Protein AF-A0A2Z5TNJ1-F1 (afdb_monomer_lite)

pLDDT: mean 91.11, std 5.88, range [73.88, 97.75]

Organism: NCBI:txid1917441

Foldseek 3Di:
DVVVLPDLFDFQKKKKWKWKQFPVLRDIGTPRQLMAIEGADQDDDPVCFVCFLVVPNPQPPPPHPCVVLCVLAPPVLSVLGTGYYYRNPSVVRSVSVVSSVVSCVPGVVVSVVVCCVVPVVDDPVRVVRMDMDMDMDTD

Sequence (139 aa):
MQEIIKTNEVTSSIHITPFYMNEKLSLQEEFDIARFYVESSDCVSLTERKEFAPKNMFWLSPESEYRILEKYITLDDMERTHFLLEKTDVLGFQNSLQTYMQFLMDRGVPQMMKWLYDMCDLDSASVPYGCFCFEIRSK

Radius of gyration: 16.06 Å; chains: 1; bounding box: 37×25×46 Å

Structure (mmCIF, N/CA/C/O backbone):
data_AF-A0A2Z5TNJ1-F1
#
_entry.id   AF-A0A2Z5TNJ1-F1
#
loop_
_atom_site.group_PDB
_atom_site.id
_atom_site.type_symbol
_atom_site.label_atom_id
_atom_site.label_alt_id
_atom_site.label_comp_id
_atom_site.label_asym_id
_atom_site.label_entity_id
_atom_site.label_seq_id
_atom_site.pdbx_PDB_ins_code
_atom_site.Cartn_x
_atom_site.Cartn_y
_atom_site.Cartn_z
_atom_site.occupancy
_atom_site.B_iso_or_equiv
_atom_site.auth_seq_id
_atom_site.auth_comp_id
_atom_site.auth_asym_id
_atom_site.auth_atom_id
_atom_site.pdbx_PDB_model_num
ATOM 1 N N . MET A 1 1 ? -9.574 -8.264 -4.041 1.00 79.00 1 MET A N 1
ATOM 2 C CA . MET A 1 1 ? -9.904 -7.087 -3.199 1.00 79.00 1 MET A CA 1
ATOM 3 C C . MET A 1 1 ? -11.400 -6.788 -3.145 1.00 79.00 1 MET A C 1
ATOM 5 O O . MET A 1 1 ? -11.927 -6.728 -2.047 1.00 79.00 1 MET A O 1
ATOM 9 N N . GLN A 1 2 ? -12.114 -6.672 -4.276 1.00 83.75 2 GLN A N 1
ATOM 10 C CA . GLN A 1 2 ? -13.575 -6.457 -4.257 1.00 83.75 2 GLN A CA 1
ATOM 11 C C . GLN A 1 2 ? -14.355 -7.522 -3.472 1.00 83.75 2 GLN A C 1
ATOM 13 O O . GLN A 1 2 ? -15.362 -7.198 -2.858 1.00 83.75 2 GLN A O 1
ATOM 18 N N . GLU A 1 3 ? -13.903 -8.777 -3.484 1.00 85.88 3 GLU A N 1
ATOM 19 C CA . GLU A 1 3 ? -14.520 -9.839 -2.680 1.00 85.88 3 GLU A CA 1
ATOM 20 C C . GLU A 1 3 ? -14.366 -9.590 -1.176 1.00 85.88 3 GLU A C 1
ATOM 22 O O . GLU A 1 3 ? -15.350 -9.713 -0.460 1.00 85.88 3 GLU A O 1
ATOM 27 N N . ILE A 1 4 ? -13.188 -9.135 -0.725 1.00 83.31 4 ILE A N 1
ATOM 28 C CA . ILE A 1 4 ? -12.928 -8.745 0.673 1.00 83.31 4 ILE A CA 1
ATOM 29 C C . ILE A 1 4 ? -13.818 -7.560 1.064 1.00 83.31 4 ILE A C 1
ATOM 31 O O . ILE A 1 4 ? -14.442 -7.576 2.108 1.00 83.31 4 ILE A O 1
ATOM 35 N N . ILE A 1 5 ? -13.948 -6.549 0.201 1.00 85.00 5 ILE A N 1
ATOM 36 C CA . ILE A 1 5 ? -14.798 -5.375 0.476 1.00 85.00 5 ILE A CA 1
ATOM 37 C C . ILE A 1 5 ? -16.278 -5.766 0.614 1.00 85.00 5 ILE A C 1
ATOM 39 O O . ILE A 1 5 ? -17.026 -5.110 1.329 1.00 85.00 5 ILE A O 1
ATOM 43 N N . LYS A 1 6 ? -16.724 -6.818 -0.079 1.00 86.69 6 LYS A N 1
ATOM 44 C CA . LYS A 1 6 ? -18.113 -7.292 -0.016 1.00 86.69 6 LYS A CA 1
ATOM 45 C C . LYS A 1 6 ? -18.401 -8.139 1.221 1.00 86.69 6 LYS A C 1
ATOM 47 O O . LYS A 1 6 ? -19.572 -8.425 1.471 1.00 86.69 6 LYS A O 1
ATOM 52 N N . THR A 1 7 ? -17.382 -8.557 1.973 1.00 80.94 7 THR A N 1
ATOM 53 C CA . THR A 1 7 ? -17.618 -9.209 3.257 1.00 80.94 7 THR A CA 1
ATOM 54 C C . THR A 1 7 ? -18.056 -8.144 4.262 1.00 80.94 7 THR A C 1
ATOM 56 O O . THR A 1 7 ? -17.535 -7.029 4.299 1.00 80.94 7 THR A O 1
ATOM 59 N N . ASN A 1 8 ? -19.054 -8.469 5.081 1.00 83.50 8 ASN A N 1
ATOM 60 C CA . ASN A 1 8 ? -19.432 -7.641 6.229 1.00 83.50 8 ASN A CA 1
ATOM 61 C C . ASN A 1 8 ? -18.604 -8.045 7.458 1.00 83.50 8 ASN A C 1
ATOM 63 O O . ASN A 1 8 ? -19.127 -8.135 8.566 1.00 83.50 8 ASN A O 1
ATOM 67 N N . GLU A 1 9 ? -17.328 -8.356 7.238 1.00 87.25 9 GLU A N 1
ATOM 68 C CA . GLU A 1 9 ? -16.417 -8.887 8.245 1.00 87.25 9 GLU A CA 1
ATOM 69 C C . GLU A 1 9 ? -15.172 -8.010 8.340 1.00 87.25 9 GLU A C 1
ATOM 71 O O . GLU A 1 9 ? -14.699 -7.461 7.345 1.00 87.25 9 GLU A O 1
ATOM 76 N N . VAL A 1 10 ? -14.637 -7.902 9.554 1.00 90.44 10 VAL A N 1
ATOM 77 C CA . VAL A 1 10 ? -13.396 -7.187 9.851 1.00 90.44 10 VAL A CA 1
ATOM 78 C C . VAL A 1 10 ? -12.384 -8.201 10.370 1.00 90.44 10 VAL A C 1
ATOM 80 O O . VAL A 1 10 ? -12.645 -8.930 11.323 1.00 90.44 10 VAL A O 1
ATOM 83 N N . THR A 1 11 ? -11.224 -8.252 9.726 1.00 92.25 11 THR A N 1
ATOM 84 C CA . THR A 1 11 ? -10.068 -9.065 10.143 1.00 92.25 11 THR A CA 1
ATOM 85 C C . THR A 1 11 ? -9.282 -8.329 11.228 1.00 92.25 11 THR A C 1
ATOM 87 O O . THR A 1 11 ? -9.307 -7.097 11.279 1.00 92.25 11 THR A O 1
ATOM 90 N N . SER A 1 12 ? -8.562 -9.055 12.089 1.00 93.94 12 SER A N 1
ATOM 91 C CA . SER A 1 12 ? -7.720 -8.440 13.128 1.00 93.94 12 SER A CA 1
ATOM 92 C C . SER A 1 12 ? -6.601 -7.592 12.525 1.00 93.94 12 SER A C 1
ATOM 94 O O . SER A 1 12 ? -6.314 -6.500 13.010 1.00 93.94 12 SER A O 1
ATOM 96 N N . SER A 1 13 ? -6.028 -8.043 11.409 1.00 96.00 13 SER A N 1
ATOM 97 C CA . SER A 1 13 ? -5.177 -7.209 10.573 1.00 96.00 13 SER A CA 1
ATOM 98 C C . SER A 1 13 ? -5.158 -7.671 9.122 1.00 96.00 13 SER A C 1
ATOM 100 O O . SER A 1 13 ? -5.344 -8.854 8.836 1.00 96.00 13 SER A O 1
ATOM 102 N N . ILE A 1 14 ? -4.911 -6.734 8.207 1.00 95.56 14 ILE A N 1
ATOM 103 C CA . ILE A 1 14 ? -4.624 -7.013 6.797 1.00 95.56 14 ILE A CA 1
ATOM 104 C C . ILE A 1 14 ? -3.477 -6.134 6.311 1.00 95.56 14 ILE A C 1
ATOM 106 O O . ILE A 1 14 ? -3.461 -4.922 6.524 1.00 95.56 14 ILE A O 1
ATOM 110 N N . HIS A 1 15 ? -2.531 -6.763 5.624 1.00 95.62 15 HIS A N 1
ATOM 111 C CA . HIS A 1 15 ? -1.417 -6.116 4.951 1.00 95.62 15 HIS A CA 1
ATOM 112 C C . HIS A 1 15 ? -1.483 -6.435 3.464 1.00 95.62 15 HIS A C 1
ATOM 114 O O . HIS A 1 15 ? -1.742 -7.584 3.096 1.00 95.62 15 HIS A O 1
ATOM 120 N N . ILE A 1 16 ? -1.231 -5.435 2.623 1.00 95.56 16 ILE A N 1
ATOM 121 C CA . ILE A 1 16 ? -1.122 -5.621 1.175 1.00 95.56 16 ILE A CA 1
ATOM 122 C C . ILE A 1 16 ? 0.173 -4.972 0.709 1.00 95.56 16 ILE A C 1
ATOM 124 O O . ILE A 1 16 ? 0.300 -3.750 0.763 1.00 95.56 16 ILE A O 1
ATOM 128 N N . THR A 1 17 ? 1.119 -5.787 0.251 1.00 95.25 17 THR A N 1
ATOM 129 C CA . THR A 1 17 ? 2.390 -5.310 -0.306 1.00 95.25 17 THR A CA 1
ATOM 130 C C . THR A 1 17 ? 2.335 -5.423 -1.828 1.00 95.25 17 THR A C 1
ATOM 132 O O . THR A 1 17 ? 2.247 -6.543 -2.347 1.00 95.25 17 THR A O 1
ATOM 135 N N . PRO A 1 18 ? 2.340 -4.297 -2.562 1.00 95.88 18 PRO A N 1
ATOM 136 C CA . PRO A 1 18 ? 2.463 -4.322 -4.010 1.00 95.88 18 PRO A CA 1
ATOM 137 C C . PRO A 1 18 ? 3.901 -4.637 -4.424 1.00 95.88 18 PRO A C 1
ATOM 139 O O . PRO A 1 18 ? 4.858 -4.154 -3.820 1.00 95.88 18 PRO A O 1
ATOM 142 N N . PHE A 1 19 ? 4.047 -5.407 -5.496 1.00 97.00 19 PHE A N 1
ATOM 143 C CA . PHE A 1 19 ? 5.333 -5.683 -6.127 1.00 97.00 19 PHE A CA 1
ATOM 144 C C . PHE A 1 19 ? 5.169 -5.839 -7.638 1.00 97.00 19 PHE A C 1
ATOM 146 O O . PHE A 1 19 ? 4.075 -6.116 -8.138 1.00 97.00 19 PHE A O 1
ATOM 153 N N . TYR A 1 20 ? 6.250 -5.637 -8.380 1.00 97.62 20 TYR A N 1
ATOM 154 C CA . TYR A 1 20 ? 6.289 -5.832 -9.823 1.00 97.62 20 TYR A CA 1
ATOM 155 C C . TYR A 1 20 ? 7.228 -6.978 -10.159 1.00 97.62 20 TYR A C 1
ATOM 157 O O . TYR A 1 20 ? 8.367 -7.005 -9.698 1.00 97.62 20 TYR A O 1
ATOM 165 N N . MET A 1 21 ? 6.752 -7.912 -10.977 1.00 97.62 21 MET A N 1
ATOM 166 C CA . MET A 1 21 ? 7.580 -8.969 -11.548 1.00 97.62 21 MET A CA 1
ATOM 167 C C . MET A 1 21 ? 7.745 -8.737 -13.041 1.00 97.62 21 MET A C 1
ATOM 169 O O . MET A 1 21 ? 6.787 -8.357 -13.713 1.00 97.62 21 MET A O 1
ATOM 173 N N . ASN A 1 22 ? 8.933 -9.011 -13.569 1.00 97.75 22 ASN A N 1
ATOM 174 C CA . ASN A 1 22 ? 9.195 -9.023 -15.002 1.00 97.75 22 ASN A CA 1
ATOM 175 C C . ASN A 1 22 ? 10.075 -10.216 -15.369 1.00 97.75 22 ASN A C 1
ATOM 177 O O . ASN A 1 22 ? 11.240 -10.280 -14.977 1.00 97.75 22 ASN A O 1
ATOM 181 N N . GLU A 1 23 ? 9.534 -11.146 -16.152 1.00 95.50 23 GLU A N 1
ATOM 182 C CA . GLU A 1 23 ? 10.245 -12.381 -16.499 1.00 95.50 23 GLU A CA 1
ATOM 183 C C . GLU A 1 23 ? 11.437 -12.116 -17.420 1.00 95.50 23 GLU A C 1
ATOM 185 O O . GLU A 1 23 ? 12.505 -12.703 -17.249 1.00 95.50 23 GLU A O 1
ATOM 190 N N . LYS A 1 24 ? 11.285 -11.190 -18.374 1.00 95.62 24 LYS A N 1
ATOM 191 C CA . LYS A 1 24 ? 12.334 -10.866 -19.349 1.00 95.62 24 LYS A CA 1
ATOM 192 C C . LYS A 1 24 ? 13.563 -10.253 -18.678 1.00 95.62 24 LYS A C 1
ATOM 194 O O . LYS A 1 24 ? 14.682 -10.548 -19.089 1.00 95.62 24 LYS A O 1
ATOM 199 N N . LEU A 1 25 ? 13.352 -9.418 -17.663 1.00 95.00 25 LEU A N 1
ATOM 200 C CA . LEU A 1 25 ? 14.427 -8.790 -16.891 1.00 95.00 25 LEU A CA 1
ATOM 201 C C . LEU A 1 25 ? 14.867 -9.629 -15.682 1.00 95.00 25 LEU A C 1
ATOM 203 O O . LEU A 1 25 ? 15.836 -9.266 -15.027 1.00 95.00 25 LEU A O 1
ATOM 207 N N . SER A 1 26 ? 14.176 -10.739 -15.381 1.00 94.56 26 SER A N 1
ATOM 208 C CA . SER A 1 26 ? 14.343 -11.480 -14.118 1.00 94.56 26 SER A CA 1
ATOM 209 C C . SER A 1 26 ? 14.273 -10.553 -12.892 1.00 94.56 26 SER A C 1
ATOM 211 O O . SER A 1 26 ? 15.057 -10.678 -11.954 1.00 94.56 26 SER A O 1
ATOM 213 N N . LEU A 1 27 ? 13.339 -9.598 -12.933 1.00 94.81 27 LEU A N 1
ATOM 214 C CA . LEU A 1 27 ? 13.150 -8.556 -11.925 1.00 94.81 27 LEU A CA 1
ATOM 215 C C . LEU A 1 27 ? 11.978 -8.913 -11.010 1.00 94.81 27 LEU A C 1
ATOM 217 O O . LEU A 1 27 ? 10.899 -9.262 -11.493 1.00 94.81 27 LEU A O 1
ATOM 221 N N . GLN A 1 28 ? 12.179 -8.736 -9.707 1.00 96.00 28 GLN A N 1
ATOM 222 C CA . GLN A 1 28 ? 11.116 -8.626 -8.716 1.00 96.00 28 GLN A CA 1
ATOM 223 C C . GLN A 1 28 ? 11.422 -7.418 -7.831 1.00 96.00 28 GLN A C 1
ATOM 225 O O . GLN A 1 28 ? 12.420 -7.428 -7.117 1.00 96.00 28 GLN A O 1
ATOM 230 N N . GLU A 1 29 ? 10.568 -6.400 -7.890 1.00 95.50 29 GLU A N 1
ATOM 231 C CA . GLU A 1 29 ? 10.714 -5.163 -7.119 1.00 95.50 29 GLU A CA 1
ATOM 232 C C . GLU A 1 29 ? 9.526 -5.003 -6.169 1.00 95.50 29 GLU A C 1
ATOM 234 O O . GLU A 1 29 ? 8.375 -4.959 -6.614 1.00 95.50 29 GLU A O 1
ATOM 239 N N . GLU A 1 30 ? 9.796 -4.923 -4.867 1.00 94.75 30 GLU A N 1
ATOM 240 C CA . GLU A 1 30 ? 8.782 -4.694 -3.833 1.00 94.75 30 GLU A CA 1
ATOM 241 C C . GLU A 1 30 ? 8.640 -3.201 -3.531 1.00 94.75 30 GLU A C 1
ATOM 243 O O . GLU A 1 30 ? 9.617 -2.494 -3.295 1.00 94.75 30 GLU A O 1
ATOM 248 N N . PHE A 1 31 ? 7.402 -2.712 -3.480 1.00 92.44 31 PHE A N 1
ATOM 249 C CA . PHE A 1 31 ? 7.117 -1.311 -3.181 1.00 92.44 31 PHE A CA 1
ATOM 250 C C . PHE A 1 31 ? 6.652 -1.168 -1.736 1.00 92.44 31 PHE A C 1
ATOM 252 O O . PHE A 1 31 ? 5.502 -0.813 -1.468 1.00 92.44 31 PHE A O 1
ATOM 259 N N . ASP A 1 32 ? 7.554 -1.439 -0.792 1.00 88.19 32 ASP A N 1
ATOM 260 C CA . ASP A 1 32 ? 7.241 -1.430 0.641 1.00 88.19 32 ASP A CA 1
ATOM 261 C C . ASP A 1 32 ? 6.668 -0.102 1.133 1.00 88.19 32 ASP A C 1
ATOM 263 O O . ASP A 1 32 ? 5.814 -0.090 2.020 1.00 88.19 32 ASP A O 1
ATOM 267 N N . ILE A 1 33 ? 7.086 1.012 0.524 1.00 87.44 33 ILE A N 1
ATOM 268 C CA . ILE A 1 33 ? 6.532 2.321 0.865 1.00 87.44 33 ILE A CA 1
ATOM 269 C C . ILE A 1 33 ? 5.047 2.393 0.513 1.00 87.44 33 ILE A C 1
ATOM 271 O O . ILE A 1 33 ? 4.296 2.970 1.268 1.00 87.44 33 ILE A O 1
ATOM 275 N N . ALA A 1 34 ? 4.581 1.749 -0.561 1.00 90.25 34 ALA A N 1
ATOM 276 C CA . ALA A 1 34 ? 3.180 1.772 -0.992 1.00 90.25 34 ALA A CA 1
ATOM 277 C C . ALA A 1 34 ? 2.316 0.676 -0.331 1.00 90.25 34 ALA A C 1
ATOM 279 O O . ALA A 1 34 ? 1.209 0.380 -0.805 1.00 90.25 34 ALA A O 1
ATOM 280 N N . ARG A 1 35 ? 2.815 0.045 0.739 1.00 92.25 35 ARG A N 1
ATOM 281 C CA . ARG A 1 35 ? 2.108 -1.004 1.479 1.00 92.25 35 ARG A CA 1
ATOM 282 C C . ARG A 1 35 ? 0.848 -0.458 2.146 1.00 92.25 35 ARG A C 1
ATOM 284 O O . ARG A 1 35 ? 0.870 0.579 2.799 1.00 92.25 35 ARG A O 1
ATOM 291 N N . PHE A 1 36 ? -0.232 -1.224 2.055 1.00 95.25 36 PHE A N 1
ATOM 292 C CA . PHE A 1 36 ? -1.440 -1.026 2.850 1.00 95.25 36 PHE A CA 1
ATOM 293 C C . PHE A 1 36 ? -1.369 -1.798 4.161 1.00 95.25 36 PHE A C 1
ATOM 295 O O . PHE A 1 36 ? -0.958 -2.962 4.176 1.00 95.25 36 PHE A O 1
ATOM 302 N N . TYR A 1 37 ? -1.839 -1.177 5.237 1.00 95.69 37 TYR A N 1
ATOM 303 C CA . TYR A 1 37 ? -1.980 -1.787 6.543 1.00 95.69 37 TYR A CA 1
ATOM 304 C C . TYR A 1 37 ? -3.263 -1.329 7.243 1.00 95.69 37 TYR A C 1
ATOM 306 O O . TYR A 1 37 ? -3.474 -0.141 7.487 1.00 95.69 37 TYR A O 1
ATOM 314 N N . VAL A 1 38 ? -4.099 -2.288 7.629 1.00 96.38 38 VAL A N 1
ATOM 315 C CA . VAL A 1 38 ? -5.191 -2.065 8.578 1.00 96.38 38 VAL A CA 1
ATOM 316 C C . VAL A 1 38 ? -5.002 -2.977 9.774 1.00 96.38 38 VAL A C 1
ATOM 318 O O . VAL A 1 38 ? -4.789 -4.179 9.612 1.00 96.38 38 VAL A O 1
ATOM 321 N N . GLU A 1 39 ? -5.145 -2.410 10.963 1.00 97.19 39 GLU A N 1
ATOM 322 C CA . GLU A 1 39 ? -5.269 -3.142 12.219 1.00 97.19 39 GLU A CA 1
ATOM 323 C C . GLU A 1 39 ? -6.628 -2.828 12.846 1.00 97.19 39 GLU A C 1
ATOM 325 O O . GLU A 1 39 ? -7.093 -1.682 12.807 1.00 97.19 39 GLU A O 1
ATOM 330 N N . SER A 1 40 ? -7.280 -3.846 13.408 1.00 95.88 40 SER A N 1
ATOM 331 C CA . SER A 1 40 ? -8.527 -3.682 14.144 1.00 95.88 40 SER A CA 1
ATOM 332 C C . SER A 1 40 ? -8.388 -4.099 15.607 1.00 95.88 40 SER A C 1
ATOM 334 O O . SER A 1 40 ? -7.852 -5.155 15.948 1.00 95.88 40 SER A O 1
ATOM 336 N N . SER A 1 41 ? -8.901 -3.248 16.491 1.00 95.00 41 SER A N 1
ATOM 337 C CA . SER A 1 41 ? -8.878 -3.429 17.945 1.00 95.00 41 SER A CA 1
ATOM 338 C C . SER A 1 41 ? -10.297 -3.394 18.513 1.00 95.00 41 SER A C 1
ATOM 340 O O . SER A 1 41 ? -11.219 -2.887 17.876 1.00 95.00 41 SER A O 1
ATOM 342 N N . ASP A 1 42 ? -10.497 -3.938 19.714 1.00 94.94 42 ASP A N 1
ATOM 343 C CA . ASP A 1 42 ? -11.796 -3.859 20.399 1.00 94.94 42 ASP A CA 1
ATOM 344 C C . ASP A 1 42 ? -12.131 -2.416 20.814 1.00 94.94 42 ASP A C 1
ATOM 346 O O . ASP A 1 42 ? -13.295 -2.025 20.797 1.00 94.94 42 ASP A O 1
ATOM 350 N N . CYS A 1 43 ? -11.105 -1.620 21.133 1.00 93.44 43 CYS A N 1
ATOM 351 C CA . CYS A 1 43 ? -11.213 -0.205 21.478 1.00 93.44 43 CYS A CA 1
ATOM 352 C C . CYS A 1 43 ? -10.078 0.574 20.804 1.00 93.44 43 CYS A C 1
ATOM 354 O O . CYS A 1 43 ? -8.931 0.116 20.814 1.00 93.44 43 CYS A O 1
ATOM 356 N N . VAL A 1 44 ? -10.379 1.758 20.262 1.00 93.81 44 VAL A N 1
ATOM 357 C CA . VAL A 1 44 ? -9.379 2.654 19.660 1.00 93.81 44 VAL A CA 1
ATOM 358 C C . VAL A 1 44 ? -9.549 4.068 20.205 1.00 93.81 44 VAL A C 1
ATOM 360 O O . VAL A 1 44 ? -10.540 4.745 19.937 1.00 93.81 44 VAL A O 1
ATOM 363 N N . SER A 1 45 ? -8.556 4.562 20.938 1.00 95.56 45 SER A N 1
ATOM 364 C CA . SER A 1 45 ? -8.521 5.965 21.351 1.00 95.56 45 SER A CA 1
ATOM 365 C C . SER A 1 45 ? -8.151 6.893 20.188 1.00 95.56 45 SER A C 1
ATOM 367 O O . SER A 1 45 ? -7.483 6.514 19.223 1.00 95.56 45 SER A O 1
ATOM 369 N N . LEU A 1 46 ? -8.533 8.170 20.303 1.00 92.38 46 LEU A N 1
ATOM 370 C CA . LEU A 1 46 ? -8.148 9.198 19.329 1.00 92.38 46 LEU A CA 1
ATOM 371 C C . LEU A 1 46 ? -6.625 9.354 19.210 1.00 92.38 46 LEU A C 1
ATOM 373 O O . LEU A 1 46 ? -6.129 9.654 18.126 1.00 92.38 46 LEU A O 1
ATOM 377 N N . THR A 1 47 ? -5.895 9.170 20.312 1.00 95.38 47 THR A N 1
ATOM 378 C CA . THR A 1 47 ? -4.430 9.243 20.327 1.00 95.38 47 THR A CA 1
ATOM 379 C C . THR A 1 47 ? -3.824 8.065 19.572 1.00 95.38 47 THR A C 1
ATOM 381 O O . THR A 1 47 ? -3.020 8.284 18.671 1.00 95.38 47 THR A O 1
ATOM 384 N N . GLU A 1 48 ? -4.267 6.835 19.852 1.00 94.75 48 GLU A N 1
ATOM 385 C CA . GLU A 1 48 ? -3.792 5.639 19.141 1.00 94.75 48 GLU A CA 1
ATOM 386 C C . GLU A 1 48 ? -4.050 5.747 17.640 1.00 94.75 48 GLU A C 1
ATOM 388 O O . GLU A 1 48 ? -3.148 5.495 16.844 1.00 94.75 48 GLU A O 1
ATOM 393 N N . ARG A 1 49 ? -5.244 6.207 17.243 1.00 92.06 49 ARG A N 1
ATOM 394 C CA . ARG A 1 49 ? -5.581 6.391 15.827 1.00 92.06 49 ARG A CA 1
ATOM 395 C C . ARG A 1 49 ? -4.656 7.391 15.130 1.00 92.06 49 ARG A C 1
ATOM 397 O O . ARG A 1 49 ? -4.237 7.136 14.007 1.00 92.06 49 ARG A O 1
ATOM 404 N N . LYS A 1 50 ? -4.329 8.513 15.782 1.00 90.38 50 LYS A N 1
ATOM 405 C CA . LYS A 1 50 ? -3.437 9.547 15.221 1.00 90.38 50 LYS A CA 1
ATOM 406 C C . LYS A 1 50 ? -1.982 9.093 15.132 1.00 90.38 50 LYS A C 1
ATOM 408 O O . LYS A 1 50 ? -1.278 9.488 14.211 1.00 90.38 50 LYS A O 1
ATOM 413 N N . GLU A 1 51 ? -1.527 8.290 16.086 1.00 91.69 51 GLU A N 1
ATOM 414 C CA . GLU A 1 51 ? -0.139 7.823 16.142 1.00 91.69 51 GLU A CA 1
ATOM 415 C C . GLU A 1 51 ? 0.110 6.556 15.317 1.00 91.69 51 GLU A C 1
ATOM 417 O O . GLU A 1 51 ? 1.265 6.198 15.091 1.00 91.69 51 GLU A O 1
ATOM 422 N 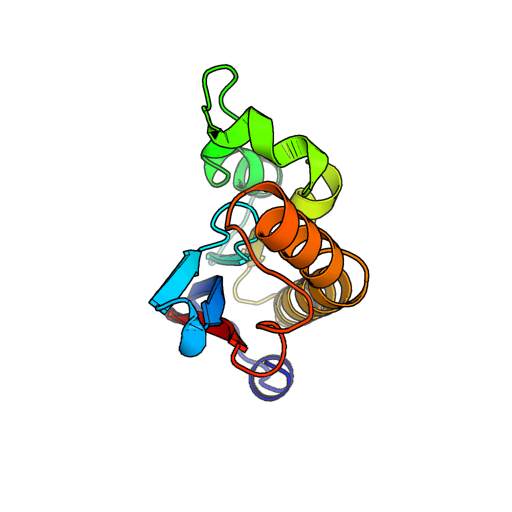N . PHE A 1 52 ? -0.946 5.878 14.860 1.00 92.19 52 PHE A N 1
ATOM 423 C CA . PHE A 1 52 ? -0.833 4.590 14.185 1.00 92.19 52 PHE A CA 1
ATOM 424 C C . PHE A 1 52 ? -0.001 4.646 12.903 1.00 92.19 52 PHE A C 1
ATOM 426 O O . PHE A 1 52 ? 0.967 3.897 12.778 1.00 92.19 52 PHE A O 1
ATOM 433 N N . ALA A 1 53 ? -0.342 5.531 11.962 1.00 88.56 53 ALA A N 1
ATOM 434 C CA . ALA A 1 53 ? 0.403 5.649 10.710 1.00 88.56 53 ALA A CA 1
ATOM 435 C C . ALA A 1 53 ? 1.874 6.060 10.952 1.00 88.56 53 ALA A C 1
ATOM 437 O O . ALA A 1 53 ? 2.758 5.325 10.507 1.00 88.56 53 ALA A O 1
ATOM 438 N N . PRO A 1 54 ? 2.181 7.106 11.754 1.00 87.19 54 PRO A N 1
ATOM 439 C CA . PRO A 1 54 ? 3.563 7.456 12.092 1.00 87.19 54 PRO A CA 1
ATOM 440 C C . PRO A 1 54 ? 4.391 6.316 12.703 1.00 87.19 54 PRO A C 1
ATOM 442 O O . PRO A 1 54 ? 5.583 6.216 12.431 1.00 87.19 54 PRO A O 1
ATOM 445 N N . LYS A 1 55 ? 3.777 5.453 13.526 1.00 89.06 55 LYS A N 1
ATOM 446 C CA . LYS A 1 55 ? 4.457 4.312 14.166 1.00 89.06 55 LYS A CA 1
ATOM 447 C C . LYS A 1 55 ? 4.735 3.150 13.214 1.00 89.06 55 LYS A C 1
ATOM 449 O O . LYS A 1 55 ? 5.659 2.384 13.466 1.00 89.06 55 LYS A O 1
ATOM 454 N N . ASN A 1 56 ? 3.935 3.001 12.162 1.00 88.12 56 ASN A N 1
ATOM 455 C CA . ASN A 1 56 ? 3.990 1.842 11.269 1.00 88.12 56 ASN A CA 1
ATOM 456 C C . ASN A 1 56 ? 4.630 2.140 9.906 1.00 88.12 56 ASN A C 1
ATOM 458 O O . ASN A 1 56 ? 5.001 1.214 9.188 1.00 88.12 56 ASN A O 1
ATOM 462 N N . MET A 1 57 ? 4.835 3.411 9.570 1.00 85.81 57 MET A N 1
ATOM 463 C CA . MET A 1 57 ? 5.557 3.825 8.370 1.00 85.81 57 MET A CA 1
ATOM 464 C C . MET A 1 57 ? 7.054 3.975 8.671 1.00 85.81 57 MET A C 1
ATOM 466 O O . MET A 1 57 ? 7.545 5.065 8.970 1.00 85.81 57 MET A O 1
ATOM 470 N N . PHE A 1 58 ? 7.792 2.864 8.590 1.00 76.69 58 PHE A N 1
ATOM 471 C CA . PHE A 1 58 ? 9.214 2.785 8.968 1.00 76.69 58 PHE A CA 1
ATOM 472 C C . PHE A 1 58 ? 10.121 3.802 8.247 1.00 76.69 58 PHE A C 1
ATOM 474 O O . PHE A 1 58 ? 11.172 4.178 8.766 1.00 76.69 58 PHE A O 1
ATOM 481 N N . TRP A 1 59 ? 9.718 4.268 7.063 1.00 73.88 59 TRP A N 1
ATOM 482 C CA . TRP A 1 59 ? 10.485 5.203 6.243 1.00 73.88 59 TRP A CA 1
ATOM 483 C C . TRP A 1 59 ? 10.327 6.677 6.632 1.00 73.88 59 TRP A C 1
ATOM 485 O O . TRP A 1 59 ? 11.030 7.508 6.066 1.00 73.88 59 TRP A O 1
ATOM 495 N N . LEU A 1 60 ? 9.456 7.015 7.592 1.00 75.12 60 LEU A N 1
ATOM 496 C CA . LEU A 1 60 ? 9.300 8.390 8.094 1.00 75.12 60 LEU A CA 1
ATOM 497 C C . LEU A 1 60 ? 10.449 8.854 8.997 1.00 75.12 60 LEU A C 1
ATOM 499 O O . LEU A 1 60 ? 10.488 10.020 9.392 1.00 75.12 60 LEU A O 1
ATOM 503 N N . SER A 1 61 ? 11.384 7.965 9.338 1.00 79.00 61 SER A N 1
ATOM 504 C CA . SER A 1 61 ? 12.596 8.357 10.054 1.00 79.00 61 SER A CA 1
ATOM 505 C C . SER A 1 61 ? 13.393 9.383 9.230 1.00 79.00 61 SER A C 1
ATOM 507 O O . SER A 1 61 ? 13.629 9.141 8.044 1.00 79.00 61 SER A O 1
ATOM 509 N N . PRO A 1 62 ? 13.873 10.492 9.830 1.00 74.19 62 PRO A N 1
ATOM 510 C CA . PRO A 1 62 ? 14.718 11.468 9.135 1.00 74.19 62 PRO A CA 1
ATOM 511 C C . PRO A 1 62 ? 15.957 10.855 8.467 1.00 74.19 62 PRO A C 1
ATOM 513 O O . PRO A 1 62 ? 16.402 11.351 7.433 1.00 74.19 62 PRO A O 1
ATOM 516 N N . GLU A 1 63 ? 16.459 9.757 9.036 1.00 80.44 63 GLU A N 1
ATOM 517 C CA . GLU A 1 63 ? 17.640 9.012 8.585 1.00 80.44 63 GLU A CA 1
ATOM 518 C C . GLU A 1 63 ? 17.300 7.866 7.615 1.00 80.44 63 GLU A C 1
ATOM 520 O O . GLU A 1 63 ? 18.146 7.032 7.304 1.00 80.44 63 GLU A O 1
ATOM 525 N N . SER A 1 64 ? 16.046 7.765 7.169 1.00 82.12 64 SER A N 1
ATOM 526 C CA . SER A 1 64 ? 15.605 6.693 6.281 1.00 82.12 64 SER A CA 1
ATOM 527 C C . SER A 1 64 ? 16.216 6.829 4.886 1.00 82.12 64 SER A C 1
ATOM 529 O O . SER A 1 64 ? 16.036 7.838 4.202 1.00 82.12 64 SER A O 1
ATOM 531 N N . GLU A 1 65 ? 16.853 5.763 4.403 1.00 80.00 65 GLU A N 1
ATOM 532 C CA . GLU A 1 65 ? 17.348 5.677 3.022 1.00 80.00 65 GLU A CA 1
ATOM 533 C C . GLU A 1 65 ? 16.204 5.728 1.989 1.00 80.00 65 GLU A C 1
ATOM 535 O O . GLU A 1 65 ? 16.404 6.141 0.847 1.00 80.00 65 GLU A O 1
ATOM 540 N N . TYR A 1 66 ? 14.970 5.417 2.405 1.00 78.06 66 TYR A N 1
ATOM 541 C CA . TYR A 1 66 ? 13.774 5.455 1.557 1.00 78.06 66 TYR A CA 1
ATOM 542 C C . TYR A 1 66 ? 13.322 6.879 1.206 1.00 78.06 66 TYR A C 1
ATOM 544 O O . TYR A 1 66 ? 12.443 7.040 0.359 1.00 78.06 66 TYR A O 1
ATOM 552 N N . ARG A 1 67 ? 13.930 7.928 1.780 1.00 78.50 67 ARG A N 1
ATOM 553 C CA . ARG A 1 67 ? 13.620 9.322 1.412 1.00 78.50 67 ARG A CA 1
ATOM 554 C C . ARG A 1 67 ? 13.852 9.615 -0.069 1.00 78.50 67 ARG A C 1
ATOM 556 O O . ARG A 1 67 ? 13.151 10.442 -0.644 1.00 78.50 67 ARG A O 1
ATOM 563 N N . ILE A 1 68 ? 14.775 8.901 -0.721 1.00 81.06 68 ILE A N 1
ATOM 564 C CA . ILE A 1 68 ? 14.988 9.014 -2.174 1.00 81.06 68 ILE A CA 1
ATOM 565 C C . ILE A 1 68 ? 13.728 8.667 -2.987 1.00 81.06 68 ILE A C 1
ATOM 567 O O . ILE A 1 68 ? 13.585 9.112 -4.126 1.00 81.06 68 ILE A O 1
ATOM 571 N N . LEU A 1 69 ? 12.800 7.911 -2.398 1.00 82.56 69 LEU A N 1
ATOM 572 C CA . LEU A 1 69 ? 11.577 7.437 -3.036 1.00 82.56 69 LEU A CA 1
ATOM 573 C C . LEU A 1 69 ? 10.381 8.381 -2.822 1.00 82.56 69 LEU A C 1
ATOM 575 O O . LEU A 1 69 ? 9.354 8.203 -3.479 1.00 82.56 69 LEU A O 1
ATOM 579 N N . GLU A 1 70 ? 10.522 9.431 -1.998 1.00 82.44 70 GLU A N 1
ATOM 580 C CA . GLU A 1 70 ? 9.490 10.469 -1.794 1.00 82.44 70 GLU A CA 1
ATOM 581 C C . GLU A 1 70 ? 9.098 11.171 -3.107 1.00 82.44 70 GLU A C 1
ATOM 583 O O . GLU A 1 70 ? 7.987 11.687 -3.238 1.00 82.44 70 GLU A O 1
ATOM 588 N N . LYS A 1 71 ? 9.984 11.159 -4.118 1.00 86.56 71 LYS A N 1
ATOM 589 C CA . LYS A 1 71 ? 9.677 11.681 -5.462 1.00 86.56 71 LYS A CA 1
ATOM 590 C C . LYS A 1 71 ? 8.600 10.877 -6.199 1.00 86.56 71 LYS A C 1
ATOM 592 O O . LYS A 1 71 ? 7.978 11.410 -7.118 1.00 86.56 71 LYS A O 1
ATOM 597 N N . TYR A 1 72 ? 8.392 9.617 -5.821 1.00 88.69 72 TYR A N 1
ATOM 598 C CA . TYR A 1 72 ? 7.380 8.744 -6.411 1.00 88.69 72 TYR A CA 1
ATOM 599 C C . TYR A 1 72 ? 6.122 8.712 -5.547 1.00 88.69 72 TYR A C 1
ATOM 601 O O . TYR A 1 72 ? 5.024 8.908 -6.063 1.00 88.69 72 TYR A O 1
ATOM 609 N N . ILE A 1 73 ? 6.277 8.502 -4.241 1.00 86.88 73 ILE A N 1
ATOM 610 C CA . ILE A 1 73 ? 5.171 8.310 -3.303 1.00 86.88 73 ILE A CA 1
ATOM 611 C C . ILE A 1 73 ? 5.315 9.302 -2.147 1.00 86.88 73 ILE A C 1
ATOM 613 O O . ILE A 1 73 ? 6.301 9.260 -1.414 1.00 86.88 73 ILE A O 1
ATOM 617 N N . THR A 1 74 ? 4.345 10.205 -1.984 1.00 85.00 74 THR A N 1
ATOM 618 C CA . THR A 1 74 ? 4.428 11.288 -0.988 1.00 85.00 74 THR A CA 1
ATOM 619 C C . THR A 1 74 ? 3.819 10.891 0.352 1.00 85.00 74 THR A C 1
ATOM 621 O O . THR A 1 74 ? 3.054 9.937 0.439 1.00 85.00 74 THR A O 1
ATOM 624 N N . LEU A 1 75 ? 4.085 11.669 1.406 1.00 79.75 75 LEU A N 1
ATOM 625 C CA . LEU A 1 75 ? 3.456 11.465 2.716 1.00 79.75 75 LEU A CA 1
ATOM 626 C C . LEU A 1 75 ? 1.918 11.430 2.628 1.00 79.75 75 LEU A C 1
ATOM 628 O O . LEU A 1 75 ? 1.302 10.490 3.119 1.00 79.75 75 LEU A O 1
ATOM 632 N N . ASP A 1 76 ? 1.317 12.390 1.919 1.00 83.06 76 ASP A N 1
ATOM 633 C CA . ASP A 1 76 ? -0.137 12.467 1.701 1.00 83.06 76 ASP A CA 1
ATOM 634 C C . ASP A 1 76 ? -0.717 11.228 0.995 1.00 83.06 76 ASP A C 1
ATOM 636 O O . ASP A 1 76 ? -1.866 10.845 1.229 1.00 83.06 76 ASP A O 1
ATOM 640 N N . ASP A 1 77 ? 0.065 10.596 0.113 1.00 84.12 77 ASP A N 1
ATOM 641 C CA . ASP A 1 77 ? -0.336 9.349 -0.539 1.00 8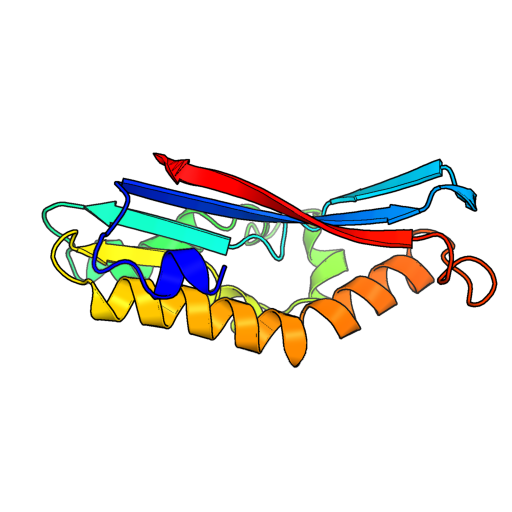4.12 77 ASP A CA 1
ATOM 642 C C . ASP A 1 77 ? -0.400 8.212 0.484 1.00 84.12 77 ASP A C 1
ATOM 644 O O . ASP A 1 77 ? -1.237 7.318 0.386 1.00 84.12 77 ASP A O 1
ATOM 648 N N . MET A 1 78 ? 0.469 8.258 1.490 1.00 78.44 78 MET A N 1
ATOM 649 C CA . MET A 1 78 ? 0.649 7.201 2.476 1.00 78.44 78 MET A CA 1
ATOM 650 C C . MET A 1 78 ? -0.274 7.302 3.677 1.00 78.44 78 MET A C 1
ATOM 652 O O . MET A 1 78 ? -0.659 6.269 4.223 1.00 78.44 78 MET A O 1
ATOM 656 N N . GLU A 1 79 ? -0.749 8.493 4.029 1.00 80.31 79 GLU A N 1
ATOM 657 C CA . GLU A 1 79 ? -1.846 8.639 4.998 1.00 80.31 79 GLU A CA 1
ATOM 658 C C . GLU A 1 79 ? -3.111 7.868 4.569 1.00 80.31 79 GLU A C 1
ATOM 660 O O . GLU A 1 79 ? -3.961 7.534 5.390 1.00 80.31 79 GLU A O 1
ATOM 665 N N . ARG A 1 80 ? -3.213 7.513 3.282 1.00 82.94 80 ARG A N 1
ATOM 666 C CA . ARG A 1 80 ? -4.293 6.705 2.695 1.00 82.94 80 ARG A CA 1
ATOM 667 C C . ARG A 1 80 ? -4.056 5.196 2.771 1.00 82.94 80 ARG A C 1
ATOM 669 O O . ARG A 1 80 ? -4.818 4.440 2.169 1.00 82.94 80 ARG A O 1
ATOM 676 N N . THR A 1 81 ? -3.006 4.749 3.458 1.00 89.94 81 THR A N 1
ATOM 677 C CA . THR A 1 81 ? -2.576 3.343 3.445 1.00 89.94 81 THR A CA 1
ATOM 678 C C . THR A 1 81 ? -2.528 2.687 4.821 1.00 89.94 81 THR A C 1
ATOM 680 O O . THR A 1 81 ? -2.558 1.465 4.874 1.00 89.94 81 THR A O 1
ATOM 683 N N . HIS A 1 82 ? -2.510 3.452 5.918 1.00 93.31 82 HIS A N 1
ATOM 684 C CA . HIS A 1 82 ? -2.362 2.931 7.281 1.00 93.31 82 HIS A CA 1
ATOM 685 C C . HIS A 1 82 ? -3.556 3.321 8.161 1.00 93.31 82 HIS A C 1
ATOM 687 O O . HIS A 1 82 ? -3.763 4.502 8.437 1.00 93.31 82 HIS A O 1
ATOM 693 N N . PHE A 1 83 ? -4.323 2.339 8.642 1.00 94.81 83 PHE A N 1
ATOM 694 C CA . PHE A 1 83 ? -5.556 2.582 9.397 1.00 94.81 83 PHE A CA 1
ATOM 695 C C . PHE A 1 83 ? -5.643 1.740 10.671 1.00 94.81 83 PHE A C 1
ATOM 697 O O . PHE A 1 83 ? -5.444 0.528 10.640 1.00 94.81 83 PHE A O 1
ATOM 704 N N . LEU A 1 84 ? -6.038 2.384 11.771 1.00 96.50 84 LEU A N 1
ATOM 705 C CA . LEU A 1 84 ? -6.431 1.721 13.012 1.00 96.50 84 LEU A CA 1
ATOM 706 C C . LEU A 1 84 ? -7.928 1.915 13.246 1.00 96.50 84 LEU A C 1
ATOM 708 O O . LEU A 1 84 ? -8.399 3.048 13.416 1.00 96.50 84 LEU A O 1
ATOM 712 N N . LEU A 1 85 ? -8.662 0.807 13.258 1.00 96.06 85 LEU A N 1
ATOM 713 C CA . LEU A 1 85 ? -10.121 0.782 13.307 1.00 96.06 85 LEU A CA 1
ATOM 714 C C . LEU A 1 85 ? -10.627 -0.034 14.497 1.00 96.06 85 LEU A C 1
ATOM 716 O O . LEU A 1 85 ? -9.916 -0.868 15.054 1.00 96.06 85 LEU A O 1
ATOM 720 N N . GLU A 1 86 ? -11.873 0.202 14.893 1.00 95.88 86 GLU A N 1
ATOM 721 C CA . GLU A 1 86 ? -12.546 -0.709 15.819 1.00 95.88 86 GLU A CA 1
ATOM 722 C C . GLU A 1 86 ? -13.041 -1.942 15.051 1.00 95.88 86 GLU A C 1
ATOM 724 O O . GLU A 1 86 ? -13.453 -1.827 13.897 1.00 95.88 86 GLU A O 1
ATOM 729 N N . LYS A 1 87 ? -13.047 -3.128 15.670 1.00 94.31 87 LYS A N 1
ATOM 730 C CA . LYS A 1 87 ? -13.544 -4.367 15.028 1.00 94.31 87 LYS A CA 1
ATOM 731 C C . LYS A 1 87 ? -15.009 -4.290 14.598 1.00 94.31 87 LYS A C 1
ATOM 733 O O . LYS A 1 87 ? -15.443 -5.028 13.720 1.00 94.31 87 LYS A O 1
ATOM 738 N N . THR A 1 88 ? -15.778 -3.414 15.233 1.00 94.31 88 THR A N 1
ATOM 739 C CA . THR A 1 88 ? -17.181 -3.140 14.911 1.00 94.31 88 THR A CA 1
ATOM 740 C C . THR A 1 88 ? -17.339 -2.189 13.719 1.00 94.31 88 THR A C 1
ATOM 742 O O . THR A 1 88 ? -18.434 -2.096 13.162 1.00 94.31 88 THR A O 1
ATOM 745 N N . ASP A 1 89 ? -16.272 -1.506 13.290 1.00 95.31 89 ASP A N 1
ATOM 746 C CA . ASP A 1 89 ? -16.288 -0.513 12.213 1.00 95.31 89 ASP A CA 1
ATOM 747 C C . ASP A 1 89 ? -16.101 -1.155 10.827 1.00 95.31 89 ASP A C 1
ATOM 749 O O . ASP A 1 89 ? -15.103 -0.960 10.127 1.00 95.31 89 ASP A O 1
ATOM 753 N N . VAL A 1 90 ? -17.103 -1.938 10.419 1.00 94.81 90 VAL A N 1
ATOM 754 C CA . VAL A 1 90 ? -17.145 -2.601 9.103 1.00 94.81 90 VAL A CA 1
ATOM 755 C C . VAL A 1 90 ? -17.044 -1.583 7.962 1.00 94.81 90 VAL A C 1
ATOM 757 O O . VAL A 1 90 ? -16.337 -1.812 6.982 1.00 94.81 90 VAL A O 1
ATOM 760 N N . LEU A 1 91 ? -17.721 -0.437 8.086 1.00 95.00 91 LEU A N 1
ATOM 761 C CA . LEU A 1 91 ? -17.712 0.599 7.050 1.00 95.00 91 LEU A CA 1
ATOM 762 C C . LEU A 1 91 ? -16.335 1.256 6.936 1.00 95.00 91 LEU A C 1
ATOM 764 O O . LEU A 1 91 ? -15.854 1.454 5.822 1.00 95.00 91 LEU A O 1
ATOM 768 N N . GLY A 1 92 ? -15.675 1.558 8.056 1.00 94.88 92 GLY A N 1
ATOM 769 C CA . GLY A 1 92 ? -14.297 2.043 8.072 1.00 94.88 92 GLY A CA 1
ATOM 770 C C . GLY A 1 92 ? -13.340 1.070 7.388 1.00 94.88 92 GLY A C 1
ATOM 771 O O . GLY A 1 92 ? -12.506 1.494 6.588 1.00 94.88 92 GLY A O 1
ATOM 772 N N . PHE A 1 93 ? -13.509 -0.234 7.628 1.00 95.50 93 PHE A N 1
ATOM 773 C CA . PHE A 1 93 ?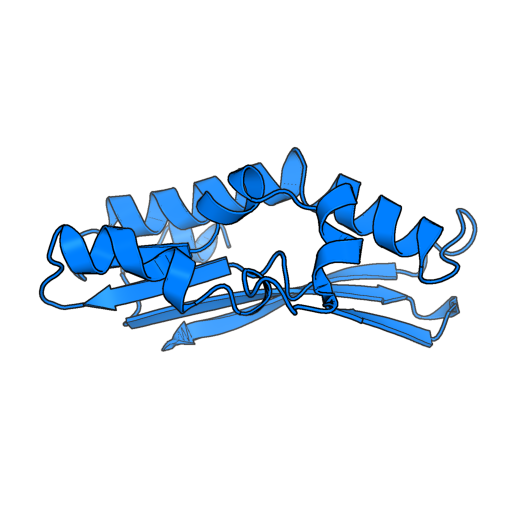 -12.692 -1.279 7.009 1.00 95.50 93 PHE A CA 1
ATOM 774 C C . PHE A 1 93 ? -12.905 -1.369 5.491 1.00 95.50 93 PHE A C 1
ATOM 776 O O . PHE A 1 93 ? -11.954 -1.422 4.713 1.00 95.50 93 PHE A O 1
ATOM 783 N N . GLN A 1 94 ? -14.156 -1.328 5.034 1.00 94.88 94 GLN A N 1
ATOM 784 C CA . GLN A 1 94 ? -14.469 -1.319 3.603 1.00 94.88 94 GLN A CA 1
ATOM 785 C C . GLN A 1 94 ? -13.952 -0.042 2.924 1.00 94.88 94 GLN A C 1
ATOM 787 O O . GLN A 1 94 ? -13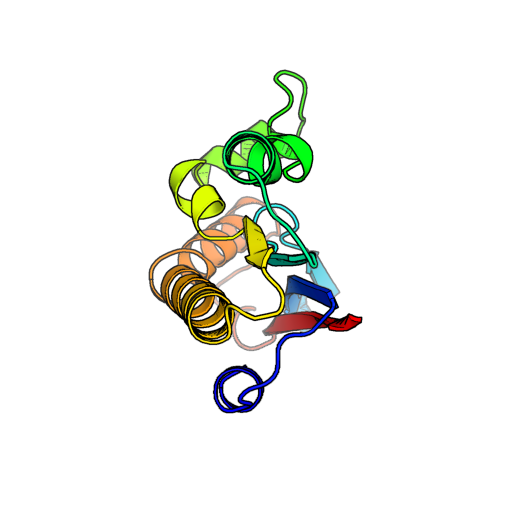.368 -0.104 1.838 1.00 94.88 94 GLN A O 1
ATOM 792 N N . ASN A 1 95 ? -14.116 1.111 3.576 1.00 95.12 95 ASN A N 1
ATOM 793 C CA . ASN A 1 95 ? -13.673 2.405 3.063 1.00 95.12 95 ASN A CA 1
ATOM 794 C C . ASN A 1 95 ? -12.146 2.508 2.977 1.00 95.12 95 ASN A C 1
ATOM 796 O O . ASN A 1 95 ? -11.642 3.117 2.032 1.00 95.12 95 ASN A O 1
ATOM 800 N N . SER A 1 96 ? -11.395 1.918 3.912 1.00 95.25 96 SER A N 1
ATOM 801 C CA . SER A 1 96 ? -9.928 1.920 3.854 1.00 95.25 96 SER A CA 1
ATOM 802 C C . SER A 1 96 ? -9.418 1.127 2.648 1.00 95.25 96 SER A C 1
ATOM 804 O O . SER A 1 96 ? -8.585 1.627 1.892 1.00 95.25 96 SER A O 1
ATOM 806 N N . LEU A 1 97 ? -9.991 -0.052 2.385 1.00 94.62 97 LEU A N 1
ATOM 807 C CA . LEU A 1 97 ? -9.680 -0.854 1.197 1.00 94.62 97 LEU A CA 1
ATOM 808 C C . LEU A 1 97 ? -10.026 -0.115 -0.103 1.00 94.62 97 LEU A C 1
ATOM 810 O O . LEU A 1 97 ? -9.224 -0.099 -1.036 1.00 94.62 97 LEU A O 1
ATOM 814 N N . GLN A 1 98 ? -11.194 0.530 -0.173 1.00 94.75 98 GLN A N 1
ATOM 815 C CA . GLN A 1 98 ? -11.582 1.338 -1.337 1.00 94.75 98 GLN A CA 1
ATOM 816 C C . GLN A 1 98 ? -10.641 2.526 -1.547 1.00 94.75 98 GLN A C 1
ATOM 818 O O . GLN A 1 98 ? -10.228 2.797 -2.674 1.00 94.75 98 GLN A O 1
ATOM 823 N N . THR A 1 99 ? -10.262 3.202 -0.463 1.00 94.12 99 THR A N 1
ATOM 824 C CA . THR A 1 99 ? -9.309 4.317 -0.489 1.00 94.12 99 THR A CA 1
ATOM 825 C C . THR A 1 99 ? -7.959 3.865 -1.041 1.00 94.12 99 THR A C 1
ATOM 827 O O . THR A 1 99 ? -7.391 4.543 -1.897 1.00 94.12 99 THR A O 1
ATOM 830 N N . TYR A 1 100 ? -7.479 2.692 -0.622 1.00 94.88 100 TYR A N 1
ATOM 831 C CA . TYR A 1 100 ? -6.241 2.119 -1.138 1.00 94.88 100 TYR A CA 1
ATOM 832 C C . TYR A 1 100 ? -6.333 1.746 -2.621 1.00 94.88 100 TYR A C 1
ATOM 834 O O . TYR A 1 100 ? -5.428 2.066 -3.390 1.00 94.88 100 TYR A O 1
ATOM 842 N N . MET A 1 101 ? -7.443 1.139 -3.060 1.00 93.06 101 MET A N 1
ATOM 843 C CA . MET A 1 101 ? -7.673 0.858 -4.485 1.00 93.06 101 MET A CA 1
ATOM 844 C C . MET A 1 101 ? -7.653 2.131 -5.330 1.00 93.06 101 MET A C 1
ATOM 846 O O . MET A 1 101 ? -7.028 2.150 -6.389 1.00 93.06 101 MET A O 1
ATOM 850 N N . GLN A 1 102 ? -8.318 3.189 -4.864 1.00 93.75 102 GLN A N 1
ATOM 851 C CA . GLN A 1 102 ? -8.348 4.468 -5.567 1.00 93.75 102 GLN A CA 1
ATOM 852 C C . GLN A 1 102 ? -6.944 5.075 -5.658 1.00 93.75 102 GLN A C 1
ATOM 854 O O . GLN A 1 102 ? -6.520 5.480 -6.737 1.00 93.75 102 GLN A O 1
ATOM 859 N N . PHE A 1 103 ? -6.192 5.056 -4.552 1.00 92.94 103 PHE A N 1
ATOM 860 C CA . PHE A 1 103 ? -4.793 5.477 -4.534 1.00 92.94 103 PHE A CA 1
ATOM 861 C C . PHE A 1 103 ? -3.959 4.711 -5.569 1.00 92.94 103 PHE A C 1
ATOM 863 O O . PHE A 1 103 ? -3.266 5.342 -6.368 1.00 92.94 103 PHE A O 1
ATOM 870 N N . LEU A 1 104 ? -4.043 3.376 -5.597 1.00 93.44 104 LEU A N 1
ATOM 871 C CA . LEU A 1 104 ? -3.291 2.551 -6.545 1.00 93.44 104 LEU A CA 1
ATOM 872 C C . LEU A 1 104 ? -3.593 2.931 -7.998 1.00 93.44 104 LEU A C 1
ATOM 874 O O . LEU A 1 104 ? -2.661 3.066 -8.786 1.00 93.44 104 LEU A O 1
ATOM 878 N N . MET A 1 105 ? -4.866 3.124 -8.344 1.00 92.56 105 MET A N 1
ATOM 879 C CA . MET A 1 105 ? -5.282 3.427 -9.717 1.00 92.56 105 MET A CA 1
ATOM 880 C C . MET A 1 105 ? -4.892 4.839 -10.156 1.00 92.56 105 MET A C 1
ATOM 882 O O . MET A 1 105 ? -4.370 5.013 -11.256 1.00 92.56 105 MET A O 1
ATOM 886 N N . ASP A 1 106 ? -5.124 5.836 -9.305 1.00 92.38 106 ASP A N 1
ATOM 887 C CA . ASP A 1 106 ? -4.927 7.238 -9.679 1.00 92.38 106 ASP A CA 1
ATOM 888 C C . ASP A 1 106 ? -3.456 7.637 -9.678 1.00 92.38 106 ASP A C 1
ATOM 890 O O . ASP A 1 106 ? -3.033 8.500 -10.451 1.00 92.38 106 ASP A O 1
AT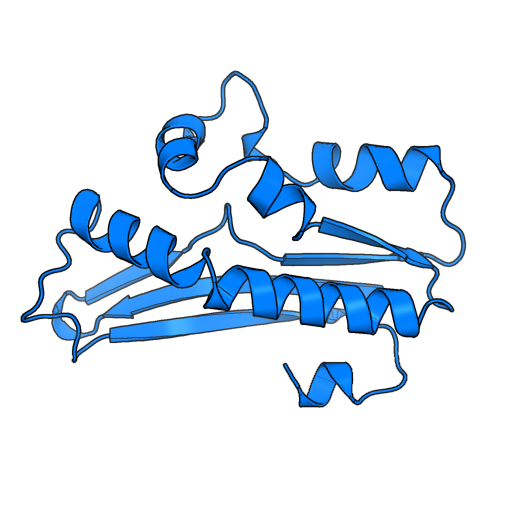OM 894 N N . ARG A 1 107 ? -2.675 7.049 -8.766 1.00 91.00 107 ARG A N 1
ATOM 895 C CA . ARG A 1 107 ? -1.352 7.575 -8.438 1.00 91.00 107 ARG A CA 1
ATOM 896 C C . ARG A 1 107 ? -0.313 6.515 -8.119 1.00 91.00 107 ARG A C 1
ATOM 898 O O . ARG A 1 107 ? 0.778 6.592 -8.674 1.00 91.00 107 ARG A O 1
ATOM 905 N N . GLY A 1 108 ? -0.636 5.525 -7.291 1.00 92.62 108 GLY A N 1
ATOM 906 C CA . GLY A 1 108 ? 0.304 4.501 -6.841 1.00 92.62 108 GLY A CA 1
ATOM 907 C C . GLY A 1 108 ? 0.955 3.757 -8.004 1.00 92.62 108 GLY A C 1
ATOM 908 O O . GLY A 1 108 ? 2.167 3.835 -8.176 1.00 92.62 108 GLY A O 1
ATOM 909 N N . VAL A 1 109 ? 0.167 3.087 -8.850 1.00 94.69 109 VAL A N 1
ATOM 910 C CA . VAL A 1 109 ? 0.677 2.322 -10.002 1.00 94.69 109 VAL A CA 1
ATOM 911 C C . VAL A 1 109 ? 1.446 3.209 -10.991 1.00 94.69 109 VAL A C 1
ATOM 913 O O . VAL A 1 109 ? 2.571 2.844 -11.333 1.00 94.69 109 VAL A O 1
ATOM 916 N N . PRO A 1 110 ? 0.941 4.384 -11.420 1.00 94.62 110 PRO A N 1
ATOM 917 C CA . PRO A 1 110 ? 1.719 5.298 -12.258 1.00 94.62 110 PRO A CA 1
ATOM 918 C C . PRO A 1 110 ? 3.084 5.688 -11.674 1.00 94.62 110 PRO A C 1
ATOM 920 O O . PRO A 1 110 ? 4.062 5.786 -12.415 1.00 94.62 110 PRO A O 1
ATOM 923 N N . GLN A 1 111 ? 3.171 5.914 -10.362 1.00 94.31 111 GLN A N 1
ATOM 924 C CA . GLN A 1 111 ? 4.417 6.313 -9.705 1.00 94.31 111 GLN A CA 1
ATOM 925 C C . GLN A 1 111 ? 5.370 5.134 -9.498 1.00 94.31 111 GLN A C 1
ATOM 927 O O . GLN A 1 111 ? 6.564 5.275 -9.750 1.00 94.31 111 GLN A O 1
ATOM 932 N N . MET A 1 112 ? 4.846 3.959 -9.142 1.00 94.88 112 MET A N 1
ATOM 933 C CA . MET A 1 112 ? 5.615 2.712 -9.102 1.00 94.88 112 MET A CA 1
ATOM 934 C C . MET A 1 112 ? 6.168 2.357 -10.490 1.00 94.88 112 MET A C 1
ATOM 936 O O . MET A 1 112 ? 7.306 1.924 -10.610 1.00 94.88 112 MET A O 1
ATOM 940 N N . MET A 1 113 ? 5.429 2.632 -11.570 1.00 95.25 113 MET A N 1
ATOM 941 C CA . MET A 1 113 ? 5.959 2.482 -12.930 1.00 95.25 113 MET A CA 1
ATOM 942 C C . MET A 1 113 ? 7.129 3.424 -13.210 1.00 95.25 113 MET A C 1
ATOM 944 O O . MET A 1 113 ? 8.129 2.985 -13.766 1.00 95.25 113 MET A O 1
ATOM 948 N N . LYS A 1 114 ? 7.042 4.703 -12.822 1.00 94.62 114 LYS A N 1
ATOM 949 C CA . LYS A 1 114 ? 8.171 5.641 -12.971 1.00 94.62 114 LYS A CA 1
ATOM 950 C C . LYS A 1 114 ? 9.389 5.202 -12.168 1.00 94.62 114 LYS A C 1
ATOM 952 O O . LYS A 1 114 ? 10.491 5.285 -12.690 1.00 94.62 114 LYS A O 1
ATOM 957 N N . TRP A 1 115 ? 9.189 4.698 -10.950 1.00 93.94 115 TRP A N 1
ATOM 958 C CA . TRP A 1 115 ? 10.261 4.076 -10.173 1.00 93.94 115 TRP A CA 1
ATOM 959 C C . TRP A 1 115 ? 10.947 2.989 -10.991 1.00 93.94 115 TRP A C 1
ATOM 961 O O . TRP A 1 115 ? 12.162 3.041 -11.146 1.00 93.94 115 TRP A O 1
ATOM 971 N N . LEU A 1 116 ? 10.195 2.038 -11.549 1.00 95.19 116 LEU A N 1
ATOM 972 C CA . LEU A 1 116 ? 10.769 0.930 -12.318 1.00 95.19 116 LEU A CA 1
ATOM 973 C C . LEU A 1 116 ? 11.584 1.408 -13.530 1.00 95.19 116 LEU A C 1
ATOM 975 O O . LEU A 1 116 ? 12.640 0.846 -13.808 1.00 95.19 116 LEU A O 1
ATOM 979 N N . TYR A 1 117 ? 11.119 2.449 -14.229 1.00 94.94 117 TYR A N 1
ATOM 980 C CA . TYR A 1 117 ? 11.868 3.066 -15.332 1.00 94.94 117 TYR A CA 1
ATOM 981 C C . TYR A 1 117 ? 13.169 3.727 -14.859 1.00 94.94 117 TYR A C 1
ATOM 983 O O . TYR A 1 117 ? 14.201 3.586 -15.508 1.00 94.94 117 TYR A O 1
ATOM 991 N N . ASP A 1 118 ? 13.118 4.452 -13.744 1.00 93.31 118 ASP A N 1
ATOM 992 C CA . ASP A 1 118 ? 14.238 5.250 -13.243 1.00 93.31 118 ASP A CA 1
ATOM 993 C C . ASP A 1 118 ? 15.298 4.410 -12.506 1.00 93.31 118 ASP A C 1
ATOM 995 O O . ASP A 1 118 ? 16.469 4.787 -12.493 1.00 93.31 118 ASP A O 1
ATOM 999 N N . MET A 1 119 ? 14.888 3.330 -11.832 1.00 89.88 119 MET A N 1
ATOM 1000 C CA . MET A 1 119 ? 15.718 2.612 -10.851 1.00 89.88 119 MET A CA 1
ATOM 1001 C C . MET A 1 119 ? 15.980 1.146 -11.208 1.00 89.88 119 MET A C 1
ATOM 1003 O O . MET A 1 119 ? 16.917 0.564 -10.669 1.00 89.88 119 MET A O 1
ATOM 1007 N N . CYS A 1 120 ? 15.155 0.539 -12.068 1.00 88.62 120 CYS A N 1
ATOM 1008 C CA . CYS A 1 120 ? 15.173 -0.907 -12.322 1.00 88.62 120 CYS A CA 1
ATOM 1009 C C . CYS A 1 120 ? 15.384 -1.256 -13.804 1.00 88.62 120 CYS A C 1
ATOM 1011 O O . CYS A 1 120 ? 15.082 -2.378 -14.211 1.00 88.62 120 CYS A O 1
ATOM 1013 N N . ASP A 1 121 ? 15.845 -0.295 -14.613 1.00 89.44 121 ASP A N 1
ATOM 1014 C CA . ASP A 1 121 ? 16.095 -0.441 -16.054 1.00 89.44 121 ASP A CA 1
ATOM 1015 C C . ASP A 1 121 ? 14.900 -1.014 -16.843 1.00 89.44 121 ASP A C 1
ATOM 1017 O O . ASP A 1 121 ? 15.062 -1.643 -17.895 1.00 89.44 121 ASP A O 1
ATOM 1021 N N . LEU A 1 122 ? 13.671 -0.806 -16.354 1.00 94.62 122 LEU A N 1
ATOM 1022 C CA . LEU A 1 122 ? 12.483 -1.209 -17.092 1.00 94.62 122 LEU A CA 1
ATOM 1023 C C . LEU A 1 122 ? 12.396 -0.375 -18.372 1.00 94.62 122 LEU A C 1
ATOM 1025 O O . LEU A 1 122 ? 12.458 0.847 -18.325 1.00 94.62 122 LEU A O 1
ATOM 1029 N N . ASP A 1 123 ? 12.202 -1.019 -19.520 1.00 93.19 123 ASP A N 1
ATOM 1030 C CA . ASP A 1 123 ? 11.992 -0.338 -20.795 1.00 93.19 123 ASP A CA 1
ATOM 1031 C C . ASP A 1 123 ? 10.653 -0.723 -21.437 1.00 93.19 123 ASP A C 1
ATOM 1033 O O . ASP A 1 123 ? 10.021 -1.728 -21.098 1.00 93.19 123 ASP A O 1
ATOM 1037 N N . SER A 1 124 ? 10.213 0.082 -22.408 1.00 93.38 124 SER A N 1
ATOM 1038 C CA . SER A 1 124 ? 8.952 -0.155 -23.129 1.00 93.38 124 SER A CA 1
ATOM 1039 C C . SER A 1 124 ? 8.886 -1.529 -23.810 1.00 93.38 124 SER A C 1
ATOM 1041 O O . SER A 1 124 ? 7.805 -2.104 -23.935 1.00 93.38 124 SER A O 1
ATOM 1043 N N . ALA A 1 125 ? 10.035 -2.082 -24.210 1.00 95.50 125 ALA A N 1
ATOM 1044 C CA . ALA A 1 125 ? 10.135 -3.397 -24.831 1.00 95.50 125 ALA A CA 1
ATOM 1045 C C . ALA A 1 125 ? 10.026 -4.547 -23.815 1.00 95.50 125 ALA A C 1
ATOM 1047 O O . ALA A 1 125 ? 9.906 -5.707 -24.214 1.00 95.50 125 ALA A O 1
ATOM 1048 N N . SER A 1 126 ? 10.118 -4.257 -22.521 1.00 95.44 126 SER A N 1
ATOM 1049 C CA . SER A 1 126 ? 10.076 -5.232 -21.432 1.00 95.44 126 SER A CA 1
ATOM 1050 C C . SER A 1 126 ? 8.772 -5.162 -20.646 1.00 95.44 126 SER A C 1
ATOM 1052 O O . SER A 1 126 ? 8.367 -6.179 -20.091 1.00 95.44 126 SER A O 1
ATOM 1054 N N . VAL A 1 127 ? 8.053 -4.034 -20.679 1.00 94.00 127 VAL A N 1
ATOM 1055 C CA . VAL A 1 127 ? 6.728 -3.867 -20.045 1.00 94.00 127 VAL A CA 1
ATOM 1056 C C . VAL A 1 127 ? 5.754 -5.025 -20.313 1.00 94.00 127 VAL A C 1
ATOM 1058 O O . VAL A 1 127 ? 5.143 -5.481 -19.346 1.00 94.00 127 VAL A O 1
ATOM 1061 N N . PRO A 1 128 ? 5.605 -5.556 -21.549 1.00 96.56 128 PRO A N 1
ATOM 1062 C CA . PRO A 1 128 ? 4.650 -6.638 -21.813 1.00 96.56 128 PRO A CA 1
ATOM 1063 C C . PRO A 1 128 ? 4.958 -7.959 -21.092 1.00 96.56 128 PRO A C 1
ATOM 1065 O O . PRO A 1 128 ? 4.102 -8.836 -21.053 1.00 96.56 128 PRO A O 1
ATOM 1068 N N . TYR A 1 129 ? 6.169 -8.110 -20.549 1.00 96.81 129 TYR A N 1
ATOM 1069 C CA . TYR A 1 129 ? 6.649 -9.315 -19.866 1.00 96.81 129 TYR A CA 1
ATOM 1070 C C . TYR A 1 129 ? 6.556 -9.215 -18.342 1.00 96.81 129 TYR A C 1
ATOM 1072 O O . TYR A 1 129 ? 7.132 -10.044 -17.635 1.00 96.81 129 TYR A O 1
ATOM 1080 N N . GLY A 1 130 ? 5.884 -8.185 -17.827 1.00 96.31 130 GLY A N 1
ATOM 1081 C CA . GLY A 1 130 ? 5.720 -8.009 -16.397 1.00 96.31 130 GLY A CA 1
ATOM 1082 C C . GLY A 1 130 ? 4.299 -7.693 -15.971 1.00 96.31 130 GLY A C 1
ATOM 1083 O O . GLY A 1 130 ? 3.429 -7.360 -16.776 1.00 96.31 130 GLY A O 1
ATOM 1084 N N . CYS A 1 131 ? 4.070 -7.808 -14.672 1.00 96.38 131 CYS A N 1
ATOM 1085 C CA . CYS A 1 131 ? 2.778 -7.578 -14.050 1.00 96.38 131 CYS A CA 1
ATOM 1086 C C . CYS A 1 131 ? 2.944 -7.009 -12.639 1.00 96.38 131 CYS A C 1
ATOM 1088 O O . CYS A 1 131 ? 3.897 -7.322 -11.923 1.00 96.38 131 CYS A O 1
ATOM 1090 N N . PHE A 1 132 ? 1.981 -6.181 -12.233 1.00 96.38 132 PHE A N 1
ATOM 1091 C CA . PHE A 1 132 ? 1.814 -5.842 -10.825 1.00 96.38 132 PHE A CA 1
ATOM 1092 C C . PHE A 1 132 ? 1.123 -6.989 -10.104 1.00 96.38 132 PHE A C 1
ATOM 1094 O O . PHE A 1 132 ? 0.085 -7.487 -10.546 1.00 96.38 132 PHE A O 1
ATOM 1101 N N . CYS A 1 133 ? 1.694 -7.360 -8.972 1.00 96.06 133 CYS A N 1
ATOM 1102 C CA . CYS A 1 133 ? 1.193 -8.370 -8.067 1.00 96.06 133 CYS A CA 1
ATOM 1103 C C . CYS A 1 133 ? 1.039 -7.781 -6.665 1.00 96.06 133 CYS A C 1
ATOM 1105 O O . CYS A 1 133 ? 1.586 -6.727 -6.339 1.00 96.06 133 CYS A O 1
ATOM 1107 N N . PHE A 1 134 ? 0.241 -8.460 -5.845 1.00 95.06 134 PHE A N 1
ATOM 1108 C CA . PHE A 1 134 ? -0.095 -8.009 -4.502 1.00 95.06 134 PHE A CA 1
ATOM 1109 C C . PHE A 1 134 ? -0.043 -9.196 -3.556 1.00 95.06 134 PHE A C 1
ATOM 1111 O O . PHE A 1 134 ? -0.806 -10.152 -3.710 1.00 95.06 134 PHE A O 1
ATOM 1118 N N . GLU A 1 135 ? 0.843 -9.127 -2.572 1.00 95.88 135 GLU A N 1
ATOM 1119 C CA . GLU A 1 135 ? 0.873 -10.098 -1.489 1.00 95.88 135 GLU A CA 1
ATOM 1120 C C . GLU A 1 135 ? -0.094 -9.639 -0.398 1.00 95.88 135 GLU A C 1
ATOM 1122 O O . GLU A 1 135 ? 0.020 -8.519 0.098 1.00 95.88 135 GLU A O 1
ATOM 1127 N N . ILE A 1 136 ? -1.057 -10.491 -0.037 1.00 94.75 136 ILE A N 1
ATOM 1128 C CA . ILE A 1 136 ? -2.043 -10.200 1.007 1.00 94.75 136 ILE A CA 1
ATOM 1129 C C . ILE A 1 136 ? -1.776 -11.109 2.204 1.00 94.75 136 ILE A C 1
ATOM 1131 O O . ILE A 1 136 ? -1.807 -12.333 2.079 1.00 94.75 136 ILE A O 1
ATOM 1135 N N . ARG A 1 137 ? -1.568 -10.511 3.379 1.00 94.94 137 ARG A N 1
ATOM 1136 C CA . ARG A 1 137 ? -1.447 -11.224 4.660 1.00 94.94 137 ARG A CA 1
ATOM 1137 C C . ARG A 1 137 ? -2.557 -10.754 5.588 1.00 94.94 137 ARG A C 1
ATOM 1139 O O . ARG A 1 137 ? -2.642 -9.562 5.858 1.00 94.94 137 ARG A O 1
ATOM 1146 N N . SER A 1 138 ? -3.384 -11.677 6.074 1.00 92.81 138 SER A N 1
ATOM 1147 C CA . SER A 1 138 ? -4.524 -11.376 6.953 1.00 92.81 138 SER A CA 1
ATOM 1148 C C . SER A 1 138 ? -4.502 -12.270 8.190 1.00 92.81 138 SER A C 1
ATOM 1150 O O . SER A 1 138 ? -4.056 -13.417 8.095 1.00 92.81 138 SER A O 1
ATOM 1152 N N . LYS A 1 139 ? -4.978 -11.757 9.327 1.00 87.38 139 LYS A N 1
ATOM 1153 C CA . LYS A 1 139 ? -5.144 -12.508 10.582 1.00 87.38 139 LYS A CA 1
ATOM 1154 C C . LYS A 1 139 ? -6.541 -12.364 11.160 1.00 87.38 139 LYS A C 1
ATOM 1156 O O . LYS A 1 139 ? -7.065 -11.222 11.193 1.00 87.38 139 LYS A O 1
#

Secondary structure (DSSP, 8-state):
-HHHHTSS---SEEEEEEEEEETTTTEEEE-GGG-EEEEEES---HHHHHHHHHHH-GGGSTT-GGGGGGGTS-HHHHTTTEEEEETT-HHHHHHHHHHHHHHIIIIIHHHHHHHHHHHS---TTTGGGEEEE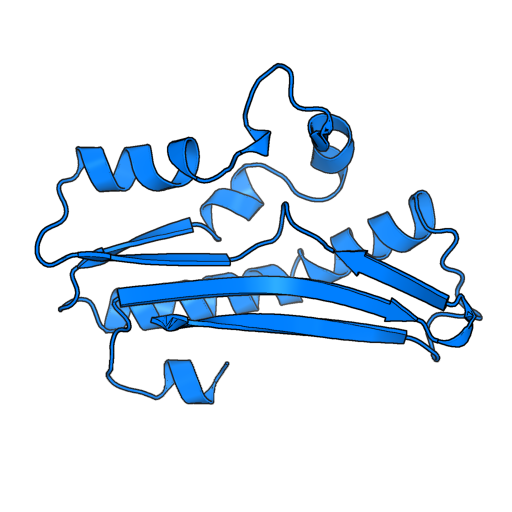EEEEE-